Protein AF-W9DUN9-F1 (afdb_monomer)

Sequence (63 aa):
MSETIDHEGTRNLVCPWCGYEDLDSWEYHHNSGDDMCKNCGKPFGYERDVSVSYTTWKPGVKV

Foldseek 3Di:
DPPQAPQPPDPFGADRPPRDGDPVRVVPPDQWDWDADPPPRDIDIDGHDDDDDDDDDDVPDDD

pLDDT: mean 91.36, std 10.35, range [43.28, 98.25]

Structure (mmCIF, N/CA/C/O backbone):
data_AF-W9DUN9-F1
#
_entry.id   AF-W9DUN9-F1
#
loop_
_atom_site.group_PDB
_atom_site.id
_atom_site.type_symbol
_atom_site.label_atom_id
_atom_site.label_alt_id
_atom_site.label_comp_id
_atom_site.label_asym_id
_atom_site.label_entity_id
_atom_site.label_seq_id
_atom_site.pdbx_PDB_ins_code
_atom_site.Cartn_x
_atom_site.Cartn_y
_atom_site.Cartn_z
_atom_site.occupancy
_atom_site.B_iso_or_equiv
_atom_site.auth_seq_id
_atom_site.auth_comp_id
_atom_site.auth_asym_id
_atom_site.auth_atom_id
_atom_site.pdbx_PDB_model_num
ATOM 1 N N . MET A 1 1 ? -21.934 -9.215 15.597 1.00 43.28 1 MET A N 1
ATOM 2 C CA . MET A 1 1 ? -21.025 -10.145 14.901 1.00 43.28 1 MET A CA 1
ATOM 3 C C . MET A 1 1 ? -19.752 -9.361 14.673 1.00 43.28 1 MET A C 1
ATOM 5 O O . MET A 1 1 ? -19.844 -8.290 14.095 1.00 43.28 1 MET A O 1
ATOM 9 N N . SER A 1 2 ? -18.628 -9.770 15.260 1.00 55.06 2 SER A N 1
ATOM 10 C CA . SER A 1 2 ? -17.345 -9.117 14.994 1.00 55.06 2 SER A CA 1
ATOM 11 C C . SER A 1 2 ? -16.890 -9.573 13.613 1.00 55.06 2 SER A C 1
ATOM 13 O O . SER A 1 2 ? -16.315 -10.651 13.479 1.00 55.06 2 SER A O 1
ATOM 15 N N . GLU A 1 3 ? -17.265 -8.822 12.584 1.00 76.25 3 GLU A N 1
ATOM 16 C CA . GLU A 1 3 ? -16.739 -9.026 11.239 1.00 76.25 3 GLU A CA 1
ATOM 17 C C . GLU A 1 3 ? -15.222 -8.836 11.307 1.00 76.25 3 GLU A C 1
ATOM 19 O O . GLU A 1 3 ? -14.729 -7.820 11.799 1.00 76.25 3 GLU A O 1
ATOM 24 N N . THR A 1 4 ? -14.477 -9.865 10.915 1.00 87.56 4 THR A N 1
ATOM 25 C CA . THR A 1 4 ? -13.024 -9.783 10.790 1.00 87.56 4 THR A CA 1
ATOM 26 C C . THR A 1 4 ? -12.707 -8.825 9.651 1.00 87.56 4 THR A C 1
ATOM 28 O O . THR A 1 4 ? -13.174 -9.029 8.532 1.00 87.56 4 THR A O 1
ATOM 31 N N . ILE A 1 5 ? -11.955 -7.769 9.946 1.00 95.75 5 ILE A N 1
ATOM 32 C CA . ILE A 1 5 ? -11.514 -6.795 8.949 1.00 95.75 5 ILE A CA 1
ATOM 33 C C . ILE A 1 5 ? -10.407 -7.442 8.113 1.00 95.75 5 ILE A C 1
ATOM 35 O O . ILE A 1 5 ? -9.433 -7.933 8.675 1.00 95.75 5 ILE A O 1
ATOM 39 N N . ASP A 1 6 ? -10.556 -7.433 6.790 1.00 96.38 6 ASP A N 1
ATOM 40 C CA . ASP A 1 6 ? -9.509 -7.871 5.866 1.00 96.38 6 ASP A CA 1
ATOM 41 C C . ASP A 1 6 ? -8.454 -6.767 5.720 1.00 96.38 6 ASP A C 1
ATOM 43 O O . ASP A 1 6 ? -8.742 -5.689 5.201 1.00 96.38 6 ASP A O 1
ATOM 47 N N . HIS A 1 7 ? -7.256 -7.009 6.247 1.00 95.81 7 HIS A N 1
ATOM 48 C CA . HIS A 1 7 ? -6.157 -6.040 6.270 1.00 95.81 7 HIS A CA 1
ATOM 49 C C . HIS A 1 7 ? -4.789 -6.668 5.960 1.00 95.81 7 HIS A C 1
ATOM 51 O O . HIS A 1 7 ? -3.754 -6.026 6.145 1.00 95.81 7 HIS A O 1
ATOM 57 N N . GLU A 1 8 ? -4.755 -7.936 5.547 1.00 96.25 8 GLU A N 1
ATOM 58 C CA . GLU A 1 8 ? -3.519 -8.681 5.299 1.00 96.25 8 GLU A CA 1
ATOM 59 C C . GLU A 1 8 ? -3.279 -8.805 3.791 1.00 96.25 8 GLU A C 1
ATOM 61 O O . GLU A 1 8 ? -4.078 -9.396 3.070 1.00 96.25 8 GLU A O 1
ATOM 66 N N . GLY A 1 9 ? -2.172 -8.247 3.288 1.00 94.19 9 GLY A N 1
ATOM 67 C CA . GLY A 1 9 ? -1.834 -8.325 1.858 1.00 94.19 9 GLY A CA 1
ATOM 68 C C . GLY A 1 9 ? -2.806 -7.574 0.938 1.00 94.19 9 GLY A C 1
ATOM 69 O O . GLY A 1 9 ? -2.891 -7.869 -0.256 1.00 94.19 9 GLY A O 1
ATOM 70 N N . THR A 1 10 ? -3.550 -6.611 1.481 1.00 96.00 10 THR A N 1
ATOM 71 C CA . THR A 1 10 ? -4.469 -5.759 0.727 1.00 96.00 10 THR A CA 1
ATOM 72 C C . THR A 1 10 ? -3.711 -4.795 -0.188 1.00 96.00 10 THR A C 1
ATOM 74 O O . THR A 1 10 ? -2.552 -4.454 0.040 1.00 96.00 10 THR A O 1
ATOM 77 N N . ARG A 1 11 ? -4.376 -4.326 -1.252 1.00 94.75 11 ARG A N 1
ATOM 78 C CA . ARG A 1 11 ? -3.779 -3.387 -2.223 1.00 94.75 11 ARG A CA 1
ATOM 79 C C . ARG A 1 11 ? -3.381 -2.053 -1.584 1.00 94.75 11 ARG A C 1
ATOM 81 O O . ARG A 1 11 ? -2.367 -1.475 -1.963 1.00 94.75 11 ARG A O 1
ATOM 88 N N . ASN A 1 12 ? -4.217 -1.581 -0.668 1.00 96.44 12 ASN A N 1
ATOM 89 C CA . ASN A 1 12 ? -4.043 -0.355 0.092 1.00 96.44 12 ASN A CA 1
ATOM 90 C C . ASN A 1 12 ? -3.959 -0.697 1.580 1.00 96.44 12 ASN A C 1
ATOM 92 O O . ASN A 1 12 ? -4.340 -1.793 1.996 1.00 96.44 12 ASN A O 1
ATOM 96 N N . LEU A 1 13 ? -3.494 0.246 2.391 1.00 96.31 13 LEU A N 1
ATOM 97 C CA . LEU A 1 13 ? -3.458 0.080 3.838 1.00 96.31 13 LEU A CA 1
ATOM 98 C C . LEU A 1 13 ? -4.888 0.083 4.388 1.00 96.31 13 LEU A C 1
ATOM 100 O O . LEU A 1 13 ? -5.600 1.079 4.269 1.00 96.31 13 LEU A O 1
ATOM 104 N N . VAL A 1 14 ? -5.293 -1.018 5.022 1.00 97.88 14 VAL A N 1
ATOM 105 C CA . VAL A 1 14 ? -6.588 -1.132 5.703 1.00 97.88 14 VAL A CA 1
ATOM 106 C C . VAL A 1 14 ? -6.373 -1.134 7.211 1.00 97.88 14 VAL A C 1
ATOM 108 O O . VAL A 1 14 ? -5.586 -1.905 7.752 1.00 97.88 14 VAL A O 1
ATOM 111 N N . CYS A 1 15 ? -7.079 -0.255 7.919 1.00 97.00 15 CYS A N 1
ATOM 112 C CA . CYS A 1 15 ? -6.980 -0.160 9.366 1.00 97.00 15 CYS A CA 1
ATOM 113 C C . CYS A 1 15 ? -7.566 -1.417 10.036 1.00 97.00 15 CYS A C 1
ATOM 115 O O . CYS A 1 15 ? -8.785 -1.614 9.956 1.00 97.00 15 CYS A O 1
ATOM 117 N N . PRO A 1 16 ? -6.780 -2.178 10.823 1.00 96.62 16 PRO A N 1
ATOM 118 C CA . PRO A 1 16 ? -7.240 -3.418 11.456 1.00 96.62 16 PRO A CA 1
ATOM 119 C C . PRO A 1 16 ? -8.308 -3.190 12.538 1.00 96.62 16 PRO A C 1
ATOM 121 O O . PRO A 1 16 ? -8.925 -4.132 13.025 1.00 96.62 16 PRO A O 1
ATOM 124 N N . TRP A 1 17 ? -8.539 -1.935 12.937 1.00 96.31 17 TRP A N 1
ATOM 125 C CA . TRP A 1 17 ? -9.495 -1.584 13.986 1.00 96.31 17 TRP A CA 1
ATOM 126 C C . TRP A 1 17 ? -10.864 -1.146 13.481 1.00 96.31 17 TRP A C 1
ATOM 128 O O . TRP A 1 17 ? -11.846 -1.282 14.207 1.00 96.31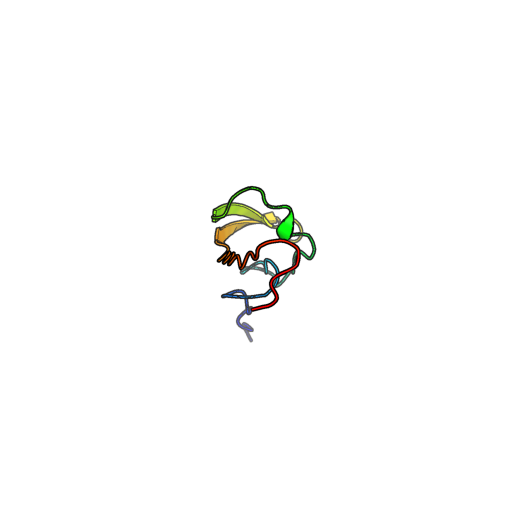 17 TRP A O 1
ATOM 138 N N . CYS A 1 18 ? -10.923 -0.515 12.307 1.00 96.44 18 CYS A N 1
ATOM 139 C CA . CYS A 1 18 ? -12.152 0.118 11.820 1.00 96.44 18 CYS A CA 1
ATOM 140 C C . CYS A 1 18 ? -12.452 -0.131 10.340 1.00 96.44 18 CYS A C 1
ATOM 142 O O . CYS A 1 18 ? -13.480 0.341 9.867 1.00 96.44 18 CYS A O 1
ATOM 144 N N . GLY A 1 19 ? -11.573 -0.828 9.612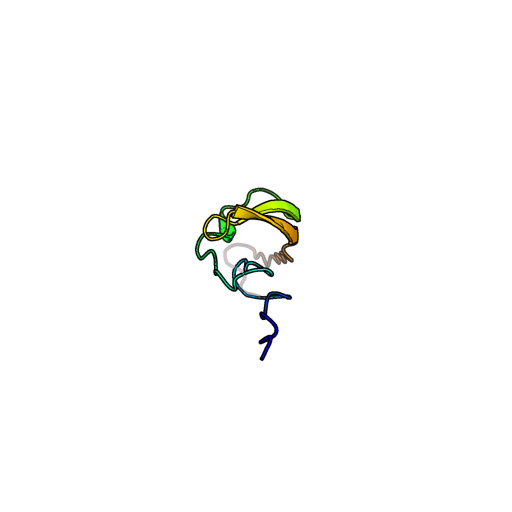 1.00 96.50 19 GLY A N 1
ATOM 145 C CA . GLY A 1 19 ? -11.765 -1.141 8.195 1.00 96.50 19 GLY A CA 1
ATOM 146 C C . GLY A 1 19 ? -11.597 0.048 7.251 1.00 96.50 19 GLY A C 1
ATOM 147 O O . GLY A 1 19 ? -11.891 -0.073 6.069 1.00 96.50 19 GLY A O 1
ATOM 148 N N . TYR A 1 20 ? -11.136 1.200 7.748 1.00 97.44 20 TYR A N 1
ATOM 149 C CA . TYR A 1 20 ? -10.810 2.337 6.891 1.00 97.44 20 TYR A CA 1
ATOM 150 C C . TYR A 1 20 ? -9.657 1.981 5.951 1.00 97.44 20 TYR A C 1
ATOM 152 O O . TYR A 1 20 ? -8.592 1.583 6.423 1.00 97.44 20 TYR A O 1
ATOM 160 N N . GLU A 1 21 ? -9.874 2.159 4.654 1.00 97.62 21 GLU A N 1
ATOM 161 C CA . GLU A 1 21 ? -8.880 1.980 3.600 1.00 97.62 21 GLU A CA 1
ATOM 162 C C . GLU A 1 21 ? -8.249 3.335 3.243 1.00 97.62 21 GLU A C 1
ATOM 164 O O . GLU A 1 21 ? -8.952 4.275 2.864 1.00 97.62 21 GLU A O 1
ATOM 169 N N . ASP A 1 22 ? -6.926 3.441 3.364 1.00 96.81 22 ASP A N 1
ATOM 170 C CA . ASP A 1 22 ? -6.165 4.620 2.948 1.00 96.81 22 ASP A CA 1
ATOM 171 C C . ASP A 1 22 ? -5.736 4.473 1.479 1.00 96.81 22 ASP A C 1
ATOM 173 O O . ASP A 1 22 ? -4.774 3.775 1.165 1.00 96.81 22 ASP A O 1
ATOM 177 N N . LEU A 1 23 ? -6.461 5.129 0.568 1.00 96.31 23 LEU A N 1
ATOM 178 C CA . LEU A 1 23 ? -6.203 5.082 -0.880 1.00 96.31 23 LEU A CA 1
ATOM 179 C C . LEU A 1 23 ? -4.862 5.722 -1.282 1.00 96.31 23 LEU A C 1
ATOM 181 O O . LEU A 1 23 ? -4.355 5.448 -2.372 1.00 96.31 23 LEU A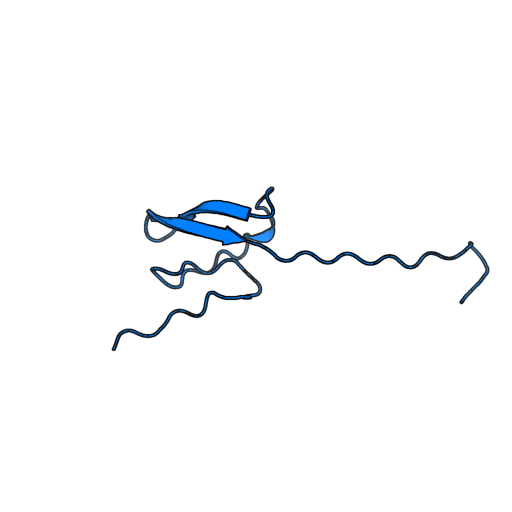 O 1
ATOM 185 N N . ASP A 1 24 ? -4.281 6.531 -0.394 1.00 94.69 24 ASP A N 1
ATOM 186 C CA . ASP A 1 24 ? -2.992 7.194 -0.579 1.00 94.69 24 ASP A CA 1
ATOM 187 C C . ASP A 1 24 ? -1.869 6.482 0.194 1.00 94.69 24 ASP A C 1
ATOM 189 O O . ASP A 1 24 ? -0.773 7.014 0.369 1.00 94.69 24 ASP A O 1
ATOM 193 N N . SER A 1 25 ? -2.082 5.227 0.618 1.00 93.62 25 SER A N 1
ATOM 194 C CA . SER A 1 25 ? -1.085 4.458 1.377 1.00 93.62 25 SER A CA 1
ATOM 195 C C . SER A 1 25 ? 0.237 4.219 0.637 1.00 93.62 25 SER A C 1
ATOM 197 O O . SER A 1 25 ? 1.236 3.837 1.242 1.00 93.62 25 SER A O 1
ATOM 1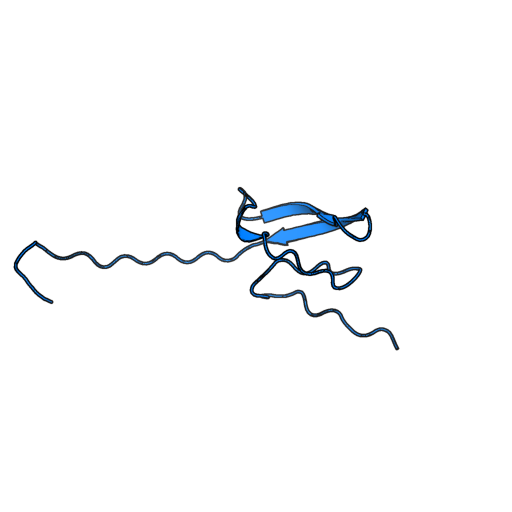99 N N . TRP A 1 26 ? 0.272 4.442 -0.677 1.00 91.06 26 TRP A N 1
ATOM 200 C CA . TRP A 1 26 ? 1.491 4.401 -1.486 1.00 91.06 26 TRP A CA 1
ATOM 201 C C . TRP A 1 26 ? 2.444 5.578 -1.201 1.00 91.06 26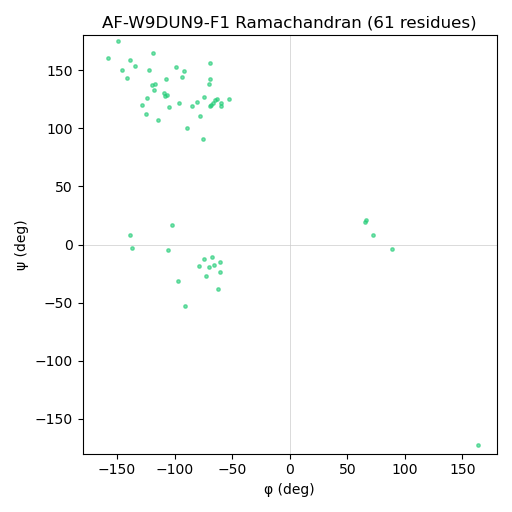 TRP A C 1
ATOM 203 O O . TRP A 1 26 ? 3.636 5.462 -1.490 1.00 91.06 26 TRP A O 1
ATOM 213 N N . GLU A 1 27 ? 1.959 6.674 -0.602 1.00 92.56 27 GLU A N 1
ATOM 214 C CA . GLU A 1 27 ? 2.775 7.828 -0.191 1.00 92.56 27 GLU A CA 1
ATOM 215 C C . GLU A 1 27 ? 3.613 7.555 1.064 1.00 92.56 27 GLU A C 1
ATOM 217 O O . GLU A 1 27 ? 4.541 8.307 1.372 1.00 92.56 27 GLU A O 1
ATOM 222 N N . TYR A 1 28 ? 3.344 6.456 1.774 1.00 90.81 28 TYR A N 1
ATOM 223 C CA . TYR A 1 28 ? 4.146 6.045 2.918 1.00 90.81 28 TYR A CA 1
ATOM 224 C C . TYR A 1 28 ? 5.596 5.806 2.471 1.00 90.81 28 TYR A C 1
ATOM 226 O O . TYR A 1 28 ? 5.895 4.974 1.610 1.00 90.81 28 TYR A O 1
ATOM 234 N N . HIS A 1 29 ? 6.528 6.568 3.046 1.00 86.94 29 HIS A N 1
ATOM 235 C CA . HIS A 1 29 ? 7.932 6.545 2.629 1.00 86.94 29 HIS A CA 1
ATOM 236 C C . HIS A 1 29 ? 8.669 5.270 3.050 1.00 86.94 29 HIS A C 1
ATOM 238 O O . HIS A 1 29 ? 9.630 4.866 2.391 1.00 86.94 29 HIS A O 1
ATOM 244 N N . HIS A 1 30 ? 8.226 4.631 4.130 1.00 92.94 30 HIS A N 1
ATOM 245 C CA . HIS A 1 30 ? 8.866 3.447 4.688 1.00 92.94 30 HIS A CA 1
ATOM 246 C C . HIS A 1 30 ? 8.159 2.168 4.246 1.00 92.94 30 HIS A C 1
ATOM 248 O O . HIS A 1 30 ? 6.971 2.164 3.935 1.00 92.94 30 HIS A O 1
ATOM 254 N N . ASN A 1 31 ? 8.915 1.069 4.202 1.00 94.44 31 ASN A N 1
ATOM 255 C CA . ASN A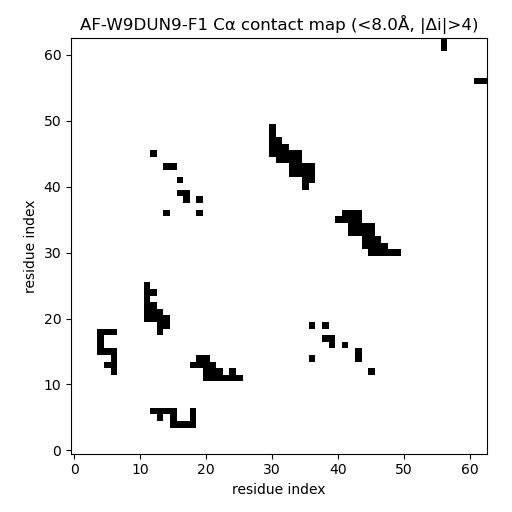 1 31 ? 8.350 -0.240 3.883 1.00 94.44 31 ASN A CA 1
ATOM 256 C C . ASN A 1 31 ? 7.639 -0.876 5.081 1.00 94.44 31 ASN A C 1
ATOM 258 O O . ASN A 1 31 ? 6.845 -1.779 4.883 1.00 94.44 31 ASN A O 1
ATOM 262 N N . SER A 1 32 ? 7.914 -0.417 6.298 1.00 96.50 32 SER A N 1
ATOM 263 C CA . SER A 1 32 ? 7.226 -0.844 7.509 1.00 96.50 32 SER A CA 1
ATOM 264 C C . SER A 1 32 ? 7.373 0.204 8.606 1.00 96.50 32 SER A C 1
ATOM 266 O O . SER A 1 32 ? 8.259 1.064 8.542 1.00 96.50 32 SER A O 1
ATOM 268 N N . GLY A 1 33 ? 6.495 0.143 9.602 1.00 96.56 33 GLY A N 1
ATOM 269 C CA . GLY A 1 33 ? 6.524 1.021 10.764 1.00 96.56 33 GLY A CA 1
ATOM 270 C C . GLY A 1 33 ? 5.209 1.015 11.531 1.00 96.56 33 GLY A C 1
ATOM 271 O O . GLY A 1 33 ? 4.303 0.247 11.220 1.00 96.56 33 GLY A O 1
ATOM 272 N N . ASP A 1 34 ? 5.114 1.908 12.511 1.00 97.25 34 ASP A N 1
ATOM 273 C CA . ASP A 1 34 ? 3.891 2.173 13.266 1.00 97.25 34 ASP A CA 1
ATOM 274 C C . ASP A 1 34 ? 3.317 3.534 12.859 1.00 97.25 34 ASP A C 1
ATOM 276 O O . ASP A 1 34 ? 4.068 4.487 12.636 1.00 97.25 34 ASP A O 1
ATOM 280 N N . ASP A 1 35 ? 1.992 3.638 12.776 1.00 96.12 35 ASP A N 1
ATOM 281 C CA . ASP A 1 35 ? 1.284 4.892 12.507 1.00 96.12 35 ASP A CA 1
ATOM 282 C C . ASP A 1 35 ? -0.105 4.910 13.182 1.00 96.12 35 ASP A C 1
ATOM 284 O O . ASP A 1 35 ? -0.540 3.944 13.813 1.00 96.12 35 ASP A O 1
ATOM 288 N N . MET A 1 36 ? -0.811 6.035 13.091 1.00 97.62 36 MET A N 1
ATOM 289 C CA . MET A 1 36 ? -2.130 6.263 13.675 1.00 97.62 36 MET A CA 1
ATOM 290 C C . MET A 1 36 ? -3.197 6.329 12.584 1.00 97.62 36 MET A C 1
ATOM 292 O O . MET A 1 36 ? -3.077 7.072 11.613 1.00 97.62 36 MET A O 1
ATOM 296 N N . CYS A 1 37 ? -4.294 5.583 12.740 1.00 96.81 37 CYS A N 1
ATOM 297 C CA . CYS A 1 37 ? -5.363 5.595 11.742 1.00 96.81 37 CYS A CA 1
ATOM 298 C C . CYS A 1 37 ? -6.026 6.979 11.658 1.00 96.81 37 CYS A C 1
ATOM 300 O O . CYS A 1 37 ? -6.579 7.460 12.647 1.00 96.81 37 CYS A O 1
ATOM 302 N N . LYS A 1 38 ? -6.061 7.569 10.457 1.00 95.25 38 LYS A N 1
ATOM 303 C CA . LYS A 1 38 ? -6.686 8.878 10.184 1.00 95.25 38 LYS A CA 1
ATOM 304 C C . LYS A 1 38 ? -8.195 8.919 10.483 1.00 95.25 38 LYS A C 1
ATOM 306 O O . LYS A 1 38 ? -8.729 9.994 10.733 1.00 95.25 38 LYS A O 1
ATOM 311 N N . ASN A 1 39 ? -8.874 7.768 10.478 1.00 97.19 39 ASN A N 1
ATOM 312 C CA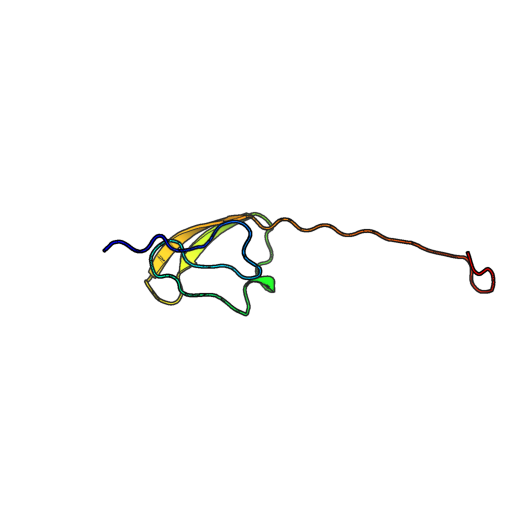 . ASN A 1 39 ? -10.312 7.670 10.746 1.00 97.19 39 ASN A CA 1
ATOM 313 C C . ASN A 1 39 ? -10.633 7.436 12.233 1.00 97.19 39 ASN A C 1
ATOM 315 O O . ASN A 1 39 ? -11.421 8.170 12.820 1.00 97.19 39 ASN A O 1
ATOM 319 N N . CYS A 1 40 ? -10.035 6.416 12.862 1.00 97.44 40 CYS A N 1
ATOM 320 C CA . CYS A 1 40 ? -10.389 6.022 14.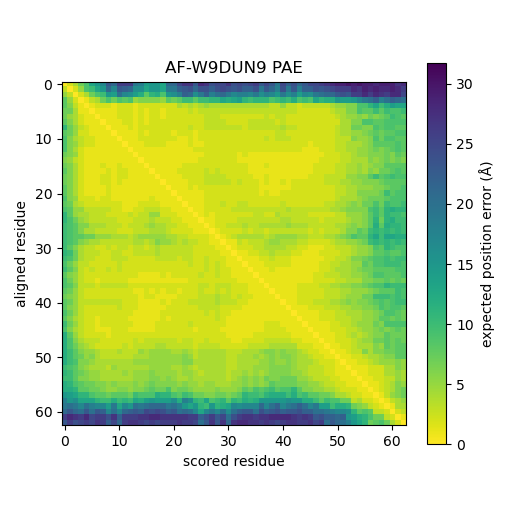234 1.00 97.44 40 CYS A CA 1
ATOM 321 C C . CYS A 1 40 ? -9.360 6.411 15.307 1.00 97.44 40 CYS A C 1
ATOM 323 O O . CYS A 1 40 ? -9.608 6.180 16.492 1.00 97.44 40 CYS A O 1
ATOM 325 N N . GLY A 1 41 ? -8.206 6.965 14.919 1.00 97.62 41 GLY A N 1
ATOM 326 C CA . GLY A 1 41 ? -7.167 7.440 15.836 1.00 97.62 41 GLY A CA 1
ATOM 327 C C . GLY A 1 41 ? -6.488 6.345 16.663 1.00 97.62 41 GLY A C 1
ATOM 328 O O . GLY A 1 41 ? -5.917 6.647 17.706 1.00 97.62 41 GLY A O 1
ATOM 329 N N . LYS A 1 42 ? -6.573 5.073 16.258 1.00 98.00 42 LYS A N 1
ATOM 330 C CA . LYS A 1 42 ? -5.889 3.960 16.936 1.00 98.00 42 LYS A CA 1
ATOM 331 C C . LYS A 1 42 ? -4.525 3.677 16.294 1.00 98.00 42 LYS A C 1
ATOM 333 O O . LYS A 1 42 ? -4.432 3.778 15.067 1.00 98.00 42 LYS A O 1
ATOM 338 N N . PRO A 1 43 ? -3.506 3.296 17.089 1.00 98.25 43 PRO A N 1
ATOM 339 C CA . PRO A 1 43 ? -2.197 2.913 16.567 1.00 98.25 43 PRO A CA 1
ATOM 340 C C . PRO A 1 43 ? -2.282 1.585 15.816 1.00 98.25 43 PRO A C 1
ATOM 342 O O . PRO A 1 43 ? -3.007 0.684 16.237 1.00 98.25 43 PRO A O 1
ATOM 345 N N . PHE A 1 44 ? -1.540 1.444 14.727 1.00 97.00 44 PHE A N 1
ATOM 346 C CA . PHE A 1 44 ? -1.404 0.198 13.979 1.00 97.00 44 PHE A CA 1
ATOM 347 C C . PHE A 1 44 ? 0.012 0.084 13.401 1.00 97.00 44 PHE A C 1
ATOM 349 O O . PHE A 1 44 ? 0.646 1.095 13.105 1.00 97.00 44 PHE A O 1
ATOM 356 N N . GLY A 1 45 ? 0.490 -1.148 13.242 1.00 97.06 45 GLY A N 1
ATOM 357 C CA . GLY A 1 45 ? 1.708 -1.437 12.491 1.00 97.06 45 GLY A CA 1
ATOM 358 C C . GLY A 1 45 ? 1.375 -1.726 11.030 1.00 97.06 45 GLY A C 1
ATOM 359 O O . GLY A 1 45 ? 0.302 -2.255 10.734 1.00 97.06 45 GLY A O 1
ATOM 360 N N . TYR A 1 46 ? 2.285 -1.398 10.123 1.00 97.06 46 TYR A N 1
ATOM 361 C CA . TYR A 1 46 ? 2.175 -1.728 8.707 1.00 97.06 46 TYR A CA 1
ATOM 362 C C . TYR A 1 46 ? 3.487 -2.285 8.165 1.00 97.06 46 TYR A C 1
ATOM 364 O O . TYR A 1 46 ? 4.574 -1.968 8.648 1.00 97.06 46 TYR A O 1
ATOM 372 N N . GLU A 1 47 ? 3.366 -3.090 7.118 1.00 96.81 47 GLU A N 1
ATOM 373 C CA . GLU A 1 47 ? 4.448 -3.521 6.245 1.00 96.81 47 GLU A CA 1
ATOM 374 C C . GLU A 1 47 ? 3.902 -3.549 4.813 1.00 96.81 47 GLU A C 1
ATOM 376 O O . GLU A 1 47 ? 2.737 -3.888 4.599 1.00 96.81 47 GLU A O 1
ATOM 381 N N . ARG A 1 48 ? 4.720 -3.170 3.830 1.00 95.00 48 ARG A N 1
ATOM 382 C CA . ARG A 1 48 ? 4.419 -3.323 2.407 1.00 95.00 48 ARG A CA 1
ATOM 383 C C . ARG A 1 48 ? 5.439 -4.241 1.750 1.00 95.00 48 ARG A C 1
ATOM 385 O O . ARG A 1 48 ? 6.648 -4.045 1.881 1.00 95.00 48 ARG A O 1
ATOM 392 N N . ASP A 1 49 ? 4.936 -5.185 0.970 1.00 93.75 49 ASP A N 1
ATOM 393 C CA . ASP A 1 49 ? 5.746 -5.963 0.041 1.00 93.75 49 ASP A CA 1
ATOM 394 C C . ASP A 1 49 ? 5.885 -5.182 -1.274 1.00 93.75 49 ASP A C 1
ATOM 396 O O . ASP A 1 49 ? 4.893 -4.835 -1.917 1.00 93.75 49 ASP A O 1
ATOM 400 N N . VAL A 1 50 ? 7.120 -4.843 -1.658 1.00 89.75 50 VAL A N 1
ATOM 401 C CA . VAL A 1 50 ? 7.411 -4.117 -2.904 1.00 89.75 50 VAL A CA 1
ATOM 402 C C . VAL A 1 50 ? 8.412 -4.921 -3.717 1.00 89.75 50 VAL A C 1
ATOM 404 O O . VAL A 1 50 ? 9.586 -5.017 -3.361 1.00 89.75 50 VAL A O 1
ATOM 407 N N . SER A 1 51 ? 7.962 -5.450 -4.853 1.00 90.94 51 SER A N 1
ATOM 408 C CA . SER A 1 51 ? 8.815 -6.135 -5.822 1.00 90.94 51 SER A CA 1
ATOM 409 C C . SER A 1 51 ? 9.022 -5.271 -7.067 1.00 90.94 51 SER A C 1
ATOM 411 O O . SER A 1 51 ? 8.077 -4.761 -7.668 1.00 90.94 51 SER A O 1
ATOM 413 N N . VAL A 1 52 ? 10.285 -5.086 -7.463 1.00 91.38 52 VAL A N 1
ATOM 414 C CA . VAL A 1 52 ? 10.652 -4.349 -8.679 1.00 91.38 52 VAL A CA 1
ATOM 415 C C . VAL A 1 52 ? 11.603 -5.199 -9.513 1.00 91.38 52 VAL A C 1
ATOM 417 O O . VAL A 1 52 ? 12.692 -5.551 -9.064 1.00 91.38 52 VAL A O 1
ATOM 420 N N . SER A 1 53 ? 11.203 -5.512 -10.744 1.00 94.56 53 SER A N 1
ATOM 421 C CA . SER A 1 53 ? 12.008 -6.273 -11.702 1.00 94.56 53 SER A CA 1
ATOM 422 C C . SER A 1 53 ? 12.272 -5.453 -12.958 1.00 94.56 53 SER A C 1
ATOM 424 O O . SER A 1 53 ? 11.356 -4.834 -13.498 1.00 94.56 53 SER A O 1
ATOM 426 N N . TYR A 1 54 ? 13.502 -5.504 -13.463 1.00 89.56 54 TYR A N 1
ATOM 427 C CA . TYR A 1 54 ? 13.913 -4.772 -14.656 1.00 89.56 54 TYR A CA 1
ATOM 428 C C . TYR A 1 54 ? 14.323 -5.734 -15.765 1.00 89.56 54 TYR A C 1
ATOM 430 O O . TYR A 1 54 ? 15.047 -6.701 -15.542 1.00 89.56 54 TYR A O 1
ATOM 438 N N . THR A 1 55 ? 13.905 -5.428 -16.986 1.00 88.56 55 THR A N 1
ATOM 439 C CA . THR A 1 55 ? 14.460 -6.016 -18.205 1.00 88.56 55 THR A CA 1
ATOM 440 C C . THR A 1 55 ? 14.931 -4.871 -19.081 1.00 88.56 55 THR A C 1
ATOM 442 O O . THR A 1 55 ? 14.175 -3.941 -19.349 1.00 88.56 55 THR A O 1
ATOM 445 N N . THR A 1 56 ? 16.192 -4.911 -19.494 1.00 88.12 56 THR A N 1
ATOM 446 C CA . THR A 1 56 ? 16.797 -3.879 -20.338 1.00 88.12 56 THR A CA 1
ATOM 447 C C . THR A 1 56 ? 17.330 -4.518 -21.612 1.00 88.12 56 THR A C 1
ATOM 449 O O . THR A 1 56 ? 17.708 -5.688 -21.633 1.00 88.12 56 THR A O 1
ATOM 452 N N . TRP A 1 57 ? 17.344 -3.757 -22.702 1.00 88.31 57 TRP A N 1
ATOM 453 C CA . TRP A 1 57 ? 17.896 -4.197 -23.979 1.00 88.31 57 TRP A CA 1
ATOM 454 C C . TRP A 1 57 ? 18.680 -3.065 -24.633 1.00 88.31 57 TRP A C 1
ATOM 456 O O . TRP A 1 57 ? 18.499 -1.884 -24.324 1.00 88.31 57 TRP A O 1
ATOM 466 N N . LYS A 1 58 ? 19.582 -3.430 -25.549 1.00 91.25 58 LYS A N 1
ATOM 467 C CA . LYS A 1 58 ? 20.318 -2.447 -26.348 1.00 91.25 58 LYS A CA 1
ATOM 468 C C . LYS A 1 58 ? 19.361 -1.788 -27.348 1.00 91.25 58 LYS A C 1
ATOM 470 O O . LYS A 1 58 ? 18.589 -2.509 -27.986 1.00 91.25 58 LYS A O 1
ATOM 475 N N . PRO A 1 59 ? 19.437 -0.464 -27.567 1.00 84.06 59 PRO A N 1
ATOM 476 C CA . PRO A 1 59 ? 18.690 0.180 -28.642 1.00 84.06 59 PRO A CA 1
ATOM 477 C C . PRO A 1 59 ? 18.954 -0.528 -29.979 1.00 84.06 59 PRO A C 1
ATOM 479 O O . PRO A 1 59 ? 20.105 -0.715 -30.367 1.00 84.06 59 PRO A O 1
ATOM 482 N N . GLY A 1 60 ? 17.891 -0.964 -30.659 1.00 82.19 60 GLY A N 1
ATOM 483 C CA . GLY A 1 60 ? 17.977 -1.655 -31.953 1.00 82.19 60 GLY A CA 1
ATOM 484 C C . GLY A 1 60 ? 18.120 -3.181 -31.904 1.00 82.19 60 GLY A C 1
ATOM 485 O O . GLY A 1 60 ? 18.060 -3.812 -32.954 1.00 82.19 60 GLY A O 1
A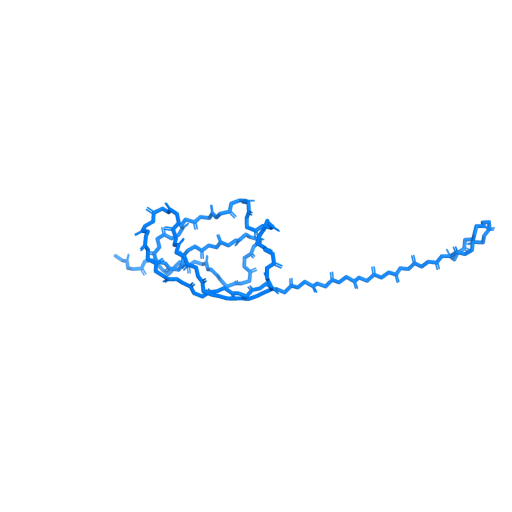TOM 486 N N . VAL A 1 61 ? 18.239 -3.796 -30.724 1.00 74.44 61 VAL A N 1
ATOM 487 C CA . VAL A 1 61 ? 18.197 -5.259 -30.572 1.00 74.44 61 VAL A CA 1
ATOM 488 C C . VAL A 1 61 ? 16.952 -5.614 -29.768 1.00 74.44 61 VAL A C 1
ATOM 490 O O . VAL A 1 61 ? 16.893 -5.338 -28.572 1.00 74.44 61 VAL A O 1
ATOM 493 N N . LYS A 1 62 ? 15.940 -6.184 -30.431 1.00 66.38 62 LYS A N 1
ATOM 494 C CA . LYS A 1 62 ? 14.788 -6.775 -29.740 1.00 66.38 62 LYS A CA 1
ATOM 495 C C . LYS A 1 62 ? 15.185 -8.171 -29.259 1.00 66.38 62 LYS A C 1
ATOM 497 O O . LYS A 1 62 ? 15.630 -8.976 -30.077 1.00 66.38 62 LYS A O 1
ATOM 502 N N . VAL A 1 63 ? 15.070 -8.399 -27.950 1.00 64.81 63 VAL A N 1
ATOM 503 C CA . VAL A 1 63 ? 14.945 -9.748 -27.375 1.00 64.81 63 VAL A CA 1
ATOM 504 C C . VAL A 1 63 ? 13.577 -10.321 -27.713 1.00 64.81 63 VAL A C 1
ATOM 506 O O . VAL A 1 63 ? 12.614 -9.519 -27.770 1.00 64.81 63 VAL A O 1
#

Organism: NCBI:txid1090322

Radius of gyration: 17.43 Å; Cα contacts (8 Å, |Δi|>4): 67; chains: 1; bounding box: 41×19×49 Å

Nearest PDB structures (foldseek):
  6rfq-assembly1_G  TM=2.571E-01  e=5.515E+00  Yarrowia lipolytica
  5xtb-assembly1_P  TM=2.521E-01  e=7.703E+00  Homo sapiens

Mean predicted aligned error: 5.51 Å

Solvent-accessible surface area (backbone atoms only — not comparable to full-atom values): 4492 Å² total; per-residue (Å²): 131,87,76,81,58,84,47,78,90,53,96,46,49,32,37,79,87,77,59,52,67,39,90,65,47,82,72,54,90,61,57,57,50,77,50,64,39,91,85,80,67,47,78,47,76,52,74,58,92,83,88,86,86,88,86,86,73,58,91,93,50,84,132

Secondary structure (DSSP, 8-state):
--PPP--SS-SSEE-TTT--EETTGGG--SSEEEEE-TTT--EEEEE-----------TT---